Protein AF-A0A937FAZ4-F1 (afdb_monomer_lite)

Foldseek 3Di:
DDDDPPDPPVPDDPPFDADPPPRHGDDAQADPDDDDDPPPVVVVLLSVLCVLLVQGFHDPPPQGSPDDAPALVSSLVVLVVQLVVLVVLLVCLVPDDDDDDPVVVVVCCVVPVVSVVPQDPVQWDDDPSDTDGDSVVSNVVSVVVNVSSVVSSVVSCVRPSVVVPPD

Secondary structure (DSSP, 8-state):
---------TT------B-TTT-PBPP---TTPPPPPTT-HHHHHHHHHHHHHT------SSSTT----SSHHHHHHHHHHHHHHHHHHHHHHHT-----SHHHHHHHHHHHHHHHTTS-GGGEEEETTEEEE-HHHHHHHHHHHHHHHHHHHHHHHTSGGGGTT--

Structure (mmCIF, N/CA/C/O backbone):
data_AF-A0A937FAZ4-F1
#
_entry.id   AF-A0A937FAZ4-F1
#
loop_
_atom_site.group_PDB
_atom_site.id
_atom_site.type_symbol
_atom_site.label_atom_id
_atom_site.label_alt_id
_atom_site.label_comp_id
_atom_site.label_asym_id
_atom_site.label_entity_id
_atom_site.label_seq_id
_atom_site.pdbx_PDB_ins_code
_atom_site.Cartn_x
_atom_site.Cartn_y
_atom_site.Cartn_z
_atom_site.occupancy
_atom_site.B_iso_or_equiv
_atom_site.auth_seq_id
_atom_site.auth_comp_id
_atom_site.auth_asym_id
_atom_site.auth_atom_id
_atom_site.pdbx_PDB_model_num
ATOM 1 N N . MET A 1 1 ? 12.322 -42.026 9.209 1.00 37.78 1 MET A N 1
ATOM 2 C CA . MET A 1 1 ? 11.864 -41.279 10.395 1.00 37.78 1 MET A CA 1
ATOM 3 C C . MET A 1 1 ? 10.470 -40.759 10.106 1.00 37.78 1 MET A C 1
ATOM 5 O O . MET A 1 1 ? 10.320 -39.915 9.233 1.00 37.78 1 MET A O 1
ATOM 9 N N . ARG A 1 2 ? 9.461 -41.373 10.732 1.00 42.50 2 ARG A N 1
ATOM 10 C CA . ARG A 1 2 ? 8.158 -40.736 10.978 1.00 42.50 2 ARG A CA 1
ATOM 11 C C . ARG A 1 2 ? 8.324 -39.861 12.232 1.00 42.50 2 ARG A C 1
ATOM 13 O O . ARG A 1 2 ? 9.398 -39.922 12.821 1.00 42.50 2 ARG A O 1
ATOM 20 N N . ASP A 1 3 ? 7.288 -39.106 12.596 1.00 39.94 3 ASP A N 1
ATOM 21 C CA . ASP A 1 3 ? 7.202 -38.143 13.717 1.00 39.94 3 ASP A CA 1
ATOM 22 C C . ASP A 1 3 ? 7.532 -36.714 13.226 1.00 39.94 3 ASP A C 1
ATOM 24 O O . ASP A 1 3 ? 8.639 -36.446 12.784 1.00 39.94 3 ASP A O 1
ATOM 28 N N . VAL A 1 4 ? 6.628 -35.727 13.183 1.00 50.78 4 VAL A N 1
ATOM 29 C CA . VAL A 1 4 ? 5.553 -35.373 14.118 1.00 50.78 4 VAL A CA 1
ATOM 30 C C . VAL A 1 4 ? 4.443 -34.609 13.358 1.00 50.78 4 VAL A C 1
ATOM 32 O O . VAL A 1 4 ? 4.533 -33.401 13.158 1.00 50.78 4 VAL A O 1
ATOM 35 N N . GLU A 1 5 ? 3.355 -35.280 12.965 1.00 47.06 5 GLU A N 1
ATOM 36 C CA . GLU A 1 5 ? 2.080 -34.604 12.654 1.00 47.06 5 GLU A CA 1
ATOM 37 C C . GLU A 1 5 ? 1.333 -34.341 13.972 1.00 47.06 5 GLU A C 1
ATOM 39 O O . GLU A 1 5 ? 0.335 -34.983 14.299 1.00 47.06 5 GLU A O 1
ATOM 44 N N . ARG A 1 6 ? 1.844 -33.421 14.798 1.00 42.62 6 ARG A N 1
ATOM 45 C CA . ARG A 1 6 ? 1.166 -33.023 16.040 1.00 42.62 6 ARG A CA 1
ATOM 46 C C . ARG A 1 6 ? 0.160 -31.924 15.726 1.00 42.62 6 ARG A C 1
ATOM 48 O O . ARG A 1 6 ? 0.469 -30.743 15.805 1.00 42.62 6 ARG A O 1
ATOM 55 N N . GLY A 1 7 ? -1.061 -32.343 15.398 1.00 45.28 7 GLY A N 1
ATOM 56 C CA . GLY A 1 7 ? -2.257 -31.561 15.718 1.00 45.28 7 GLY A CA 1
ATOM 57 C C . GLY A 1 7 ? -2.862 -30.674 14.629 1.00 45.28 7 GLY A C 1
ATOM 58 O O . GLY A 1 7 ? -3.624 -29.775 14.974 1.00 45.28 7 GLY A O 1
ATOM 59 N N . VAL A 1 8 ? -2.619 -30.919 13.338 1.00 46.50 8 VAL A N 1
ATOM 60 C CA . VAL A 1 8 ? -3.422 -30.257 12.293 1.00 46.50 8 VAL A CA 1
ATOM 61 C C . VAL A 1 8 ? -4.763 -30.980 12.183 1.00 46.50 8 VAL A C 1
ATOM 63 O O . VAL A 1 8 ? -4.913 -31.958 11.453 1.00 46.50 8 VAL A O 1
ATOM 66 N N . ASN A 1 9 ? -5.746 -30.516 12.951 1.00 45.16 9 ASN A N 1
ATOM 67 C CA . ASN A 1 9 ? -7.134 -30.924 12.782 1.00 45.16 9 ASN A CA 1
ATOM 68 C C . ASN A 1 9 ? -7.635 -30.370 11.435 1.00 45.16 9 ASN A C 1
ATOM 70 O O . ASN A 1 9 ? -8.067 -29.224 11.354 1.00 45.16 9 ASN A O 1
ATOM 74 N N . LYS A 1 10 ? -7.539 -31.185 10.376 1.00 48.59 10 LYS A N 1
ATOM 75 C CA . LYS A 1 10 ? -7.925 -30.861 8.986 1.00 48.59 10 LYS A CA 1
ATOM 76 C C . LYS A 1 10 ? -9.430 -30.569 8.793 1.00 48.59 10 LYS A C 1
ATOM 78 O O . LYS A 1 10 ? -9.841 -30.332 7.665 1.00 48.59 10 LYS A O 1
ATOM 83 N N . ASN A 1 11 ? -10.226 -30.564 9.870 1.00 44.47 11 ASN A N 1
ATOM 84 C CA . ASN A 1 11 ? -11.687 -30.423 9.855 1.00 44.47 11 ASN A CA 1
ATOM 85 C C . ASN A 1 11 ? -12.220 -29.165 10.567 1.00 44.47 11 ASN A C 1
ATOM 87 O O . ASN A 1 11 ? -13.418 -29.085 10.830 1.00 44.47 11 ASN A O 1
ATOM 91 N N . ARG A 1 12 ? -11.384 -28.178 10.916 1.00 49.41 12 ARG A N 1
ATOM 92 C CA . ARG A 1 12 ? -11.914 -26.865 11.310 1.00 49.41 12 ARG A CA 1
ATOM 93 C C . ARG A 1 12 ? -12.137 -26.052 10.045 1.00 49.41 12 ARG A C 1
ATOM 95 O O . ARG A 1 12 ? -11.194 -25.490 9.506 1.00 49.41 12 ARG A O 1
ATOM 102 N N . GLU A 1 13 ? -13.376 -26.019 9.566 1.00 54.22 13 GLU A N 1
ATOM 103 C CA . GLU A 1 13 ? -13.814 -24.898 8.735 1.00 54.22 13 GLU A CA 1
ATOM 104 C C . GLU A 1 13 ? -13.405 -23.609 9.464 1.00 54.22 13 GLU A C 1
ATOM 106 O O . GLU A 1 13 ? -13.609 -23.511 10.678 1.00 54.22 13 GLU A O 1
ATOM 111 N N . ASP A 1 14 ? -12.778 -22.658 8.766 1.00 59.62 14 ASP A N 1
ATOM 112 C CA . ASP A 1 14 ? -12.471 -21.332 9.309 1.00 59.62 14 ASP A CA 1
ATOM 113 C C . ASP A 1 14 ? -13.793 -20.624 9.633 1.00 59.62 14 ASP A C 1
ATOM 115 O O . ASP A 1 14 ? -14.357 -19.872 8.831 1.00 59.62 14 ASP A O 1
ATOM 119 N N . VAL A 1 15 ? -14.346 -20.921 10.809 1.00 65.44 15 VAL A N 1
ATOM 120 C CA . VAL A 1 15 ? -15.567 -20.295 11.295 1.00 65.44 15 VAL A CA 1
ATOM 121 C C . VAL A 1 15 ? -15.219 -18.841 11.563 1.00 65.44 15 VAL A C 1
ATOM 123 O O . VAL A 1 15 ? -14.583 -18.511 12.564 1.00 65.44 15 VAL A O 1
ATOM 126 N N . LYS A 1 16 ? -15.634 -17.963 10.646 1.00 78.06 16 LYS A N 1
ATOM 127 C CA . LYS A 1 16 ? -15.500 -16.516 10.814 1.00 78.06 16 LYS A CA 1
ATOM 128 C C . LYS A 1 16 ? -16.106 -16.114 12.157 1.00 78.06 16 LYS A C 1
ATOM 130 O O . LYS A 1 16 ? -17.286 -16.368 12.414 1.00 78.06 16 LYS A O 1
ATOM 135 N N . ALA A 1 17 ? -15.289 -15.498 13.007 1.00 84.19 17 ALA A N 1
ATOM 136 C CA . ALA A 1 17 ? -15.710 -15.084 14.334 1.00 84.19 17 ALA A CA 1
ATOM 137 C C . ALA A 1 17 ? -16.783 -13.990 14.241 1.00 84.19 17 ALA A C 1
ATOM 139 O O . ALA A 1 17 ? -16.664 -13.033 13.470 1.00 84.19 17 ALA A O 1
ATOM 140 N N . LYS A 1 18 ? -17.836 -14.135 15.049 1.00 90.62 18 LYS A N 1
ATOM 141 C CA . LYS A 1 18 ? -18.887 -13.130 15.219 1.00 90.62 18 LYS A CA 1
ATOM 142 C C . LYS A 1 18 ? -18.700 -12.411 16.547 1.00 90.62 18 LYS A C 1
ATOM 144 O O . LYS A 1 18 ? -18.313 -13.024 17.538 1.00 90.62 18 LYS A O 1
ATOM 149 N N . CYS A 1 19 ? -19.027 -11.126 16.570 1.00 84.31 19 CYS A N 1
ATOM 150 C CA . CYS A 1 19 ? -19.062 -10.332 17.783 1.00 84.31 19 CYS A CA 1
ATOM 151 C C . CYS A 1 19 ? -20.077 -10.945 18.765 1.00 84.31 19 CYS A C 1
ATOM 153 O O . CYS A 1 19 ? -21.238 -11.116 18.386 1.00 84.31 19 CYS A O 1
ATOM 155 N N . PRO A 1 20 ? -19.690 -11.238 20.018 1.00 85.88 20 PRO A N 1
ATOM 156 C CA . PRO A 1 20 ? -20.597 -11.828 21.000 1.00 85.88 20 PRO A CA 1
ATOM 157 C C . PRO A 1 20 ? -21.735 -10.887 21.423 1.00 85.88 20 PRO A C 1
ATOM 159 O O . PRO A 1 20 ? -22.717 -11.352 21.988 1.00 85.88 20 PRO A O 1
ATOM 162 N N . GLU A 1 21 ? -21.625 -9.581 21.158 1.00 85.06 21 GLU A N 1
ATOM 163 C CA . GLU A 1 21 ? -22.650 -8.600 21.539 1.00 85.06 21 GLU A CA 1
ATOM 164 C C . GLU A 1 21 ? -23.661 -8.324 20.427 1.00 85.06 21 GLU A C 1
ATOM 166 O O . GLU A 1 21 ? -24.859 -8.268 20.685 1.00 85.06 21 GLU A O 1
ATOM 171 N N . CYS A 1 22 ? -23.197 -8.147 19.187 1.00 89.31 22 CYS A N 1
ATOM 172 C CA . CYS A 1 22 ? -24.059 -7.734 18.074 1.00 89.31 22 CYS A CA 1
ATOM 173 C C . CYS A 1 22 ? -24.164 -8.762 16.940 1.00 89.31 22 CYS A C 1
ATOM 175 O O . CYS A 1 22 ? -24.920 -8.554 15.997 1.00 89.31 22 CYS A O 1
ATOM 177 N N . GLY A 1 23 ? -23.405 -9.861 16.991 1.00 88.94 23 GLY A N 1
ATOM 178 C CA . GLY A 1 23 ? -23.430 -10.917 15.975 1.00 88.94 23 GLY A CA 1
ATOM 179 C C . GLY A 1 23 ? -22.749 -10.574 14.642 1.00 88.94 23 GLY A C 1
ATOM 180 O O . GLY A 1 23 ? -22.664 -11.444 13.774 1.00 88.94 23 GLY A O 1
ATOM 181 N N . SER A 1 24 ? -22.239 -9.349 14.468 1.00 89.25 24 SER A N 1
ATOM 182 C CA . SER A 1 24 ? -21.508 -8.919 13.265 1.00 89.25 24 SER A CA 1
ATOM 183 C C . SER A 1 24 ? -20.179 -9.655 13.093 1.00 89.25 24 SER A C 1
ATOM 185 O O . SER A 1 24 ? -19.562 -10.065 14.073 1.00 89.25 24 SER A O 1
ATOM 187 N N . MET A 1 25 ? -19.705 -9.786 11.851 1.00 90.88 25 MET A N 1
ATOM 188 C CA . MET A 1 25 ? -18.394 -10.383 11.567 1.00 90.88 25 MET A CA 1
ATOM 189 C C . MET A 1 25 ? -17.264 -9.552 12.179 1.00 90.88 25 MET A C 1
ATOM 191 O O . MET A 1 25 ? -17.265 -8.324 12.077 1.00 90.88 25 MET A O 1
ATOM 195 N N . MET A 1 26 ? -16.300 -10.227 12.800 1.00 88.44 26 MET A N 1
ATOM 196 C CA . MET A 1 26 ? -15.111 -9.591 13.361 1.00 88.44 26 MET A CA 1
ATOM 197 C C . MET A 1 26 ? -14.017 -9.434 12.304 1.00 88.44 26 MET A C 1
ATOM 199 O O . MET A 1 26 ? -13.893 -10.249 11.389 1.00 88.44 26 MET A O 1
ATOM 203 N N . ALA A 1 27 ? -13.219 -8.377 12.450 1.00 89.88 27 ALA A N 1
ATOM 204 C CA . ALA A 1 27 ? -12.010 -8.180 11.665 1.00 89.88 27 ALA A CA 1
ATOM 205 C C . ALA A 1 27 ? -10.967 -9.248 12.024 1.00 89.88 27 ALA A C 1
ATOM 207 O O . ALA A 1 27 ? -10.714 -9.497 13.204 1.00 89.88 27 ALA A O 1
ATOM 208 N N . ASP A 1 28 ? -10.354 -9.851 11.009 1.00 90.56 28 ASP A N 1
A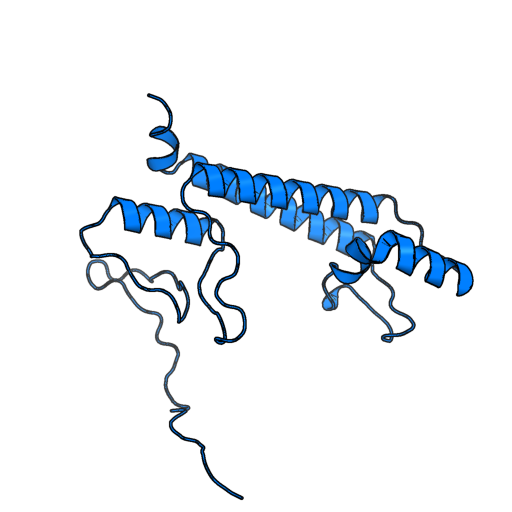TOM 209 C CA . ASP A 1 28 ? -9.201 -10.728 11.194 1.00 90.56 28 ASP A CA 1
ATOM 210 C C . ASP A 1 28 ? -7.934 -9.875 11.337 1.00 90.56 28 ASP A C 1
ATOM 212 O O . ASP A 1 28 ? -7.518 -9.193 10.398 1.00 90.56 28 ASP A O 1
ATOM 216 N N . MET A 1 29 ? -7.364 -9.882 12.541 1.00 89.62 29 MET A N 1
ATOM 217 C CA . MET A 1 29 ? -6.134 -9.165 12.878 1.00 89.62 29 MET A CA 1
ATOM 218 C C . MET A 1 29 ? -4.900 -10.071 12.863 1.00 89.62 29 MET A C 1
ATOM 220 O O . MET A 1 29 ? -3.801 -9.558 13.050 1.00 89.62 29 MET A O 1
ATOM 224 N N . GLY A 1 30 ? -5.049 -11.376 12.622 1.00 88.38 30 GLY A N 1
ATOM 225 C CA . GLY A 1 3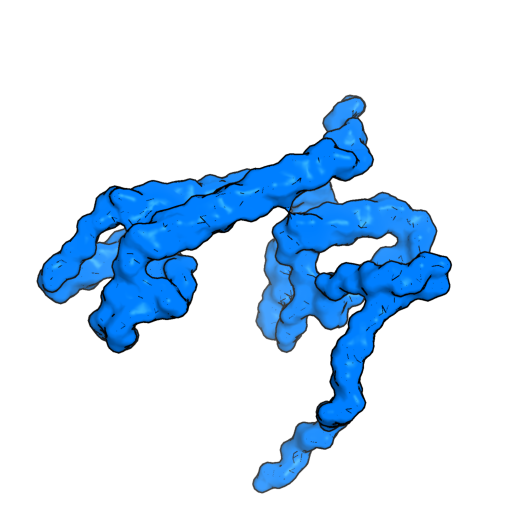0 ? -3.956 -12.345 12.597 1.00 88.38 30 GLY A CA 1
ATOM 226 C C . GLY A 1 30 ? -3.640 -13.031 13.926 1.00 88.38 30 GLY A C 1
ATOM 227 O O . GLY A 1 30 ? -4.174 -12.697 14.980 1.00 88.38 30 GLY A O 1
ATOM 228 N N . LEU A 1 31 ? -2.786 -14.055 13.841 1.00 84.00 31 LEU A N 1
ATOM 229 C CA . LEU A 1 31 ? -2.503 -15.000 14.928 1.00 84.00 31 LEU A CA 1
ATOM 230 C C . LEU A 1 31 ? -1.695 -14.391 16.078 1.00 84.00 31 LEU A C 1
ATOM 232 O O . LEU A 1 31 ? -1.860 -14.823 17.215 1.00 84.00 31 LEU A O 1
ATOM 236 N N . ASP A 1 32 ? -0.855 -13.392 15.798 1.00 85.00 32 ASP A N 1
ATOM 237 C CA . ASP A 1 32 ? -0.030 -12.733 16.818 1.00 85.00 32 ASP A CA 1
ATOM 238 C C . ASP A 1 32 ? -0.737 -11.519 17.446 1.00 85.00 32 ASP A C 1
ATOM 240 O O . ASP A 1 32 ? -0.123 -10.739 18.175 1.00 85.00 32 ASP A O 1
ATOM 244 N N . PHE A 1 33 ? -2.020 -11.312 17.134 1.00 88.38 33 PHE A N 1
ATOM 245 C CA . PHE A 1 33 ? -2.786 -10.198 17.670 1.00 88.38 33 PHE A CA 1
ATOM 246 C C . PHE A 1 33 ? -3.234 -10.474 19.108 1.00 88.38 33 PHE A C 1
ATOM 248 O O . PHE A 1 33 ? -4.060 -11.349 19.369 1.00 88.38 33 PHE A O 1
ATOM 255 N N . GLU A 1 34 ? -2.749 -9.654 20.037 1.00 88.75 34 GLU A N 1
ATOM 256 C CA . GLU A 1 34 ? -3.273 -9.592 21.398 1.00 88.75 34 GLU A CA 1
ATOM 257 C C . GLU A 1 34 ? -4.342 -8.496 21.494 1.00 88.75 34 GLU A C 1
ATOM 259 O O . GLU A 1 34 ? -4.073 -7.308 21.297 1.00 88.75 34 GLU A O 1
ATOM 264 N N . SER A 1 35 ? -5.582 -8.895 21.784 1.00 90.00 35 SER A N 1
ATOM 265 C CA . SER A 1 35 ? -6.697 -7.954 21.864 1.00 90.00 35 SER A CA 1
ATOM 266 C C . SER A 1 35 ? -6.593 -7.050 23.099 1.00 90.00 35 SER A C 1
ATOM 268 O O . SER A 1 35 ? -6.367 -7.567 24.198 1.00 90.00 35 SER A O 1
ATOM 270 N N . PRO A 1 36 ? -6.874 -5.739 22.980 1.00 92.38 36 PRO A N 1
ATOM 271 C CA . PRO A 1 36 ? -7.001 -4.863 24.138 1.00 92.38 36 PRO A CA 1
ATOM 272 C C . PRO A 1 36 ? -8.095 -5.319 25.110 1.00 92.38 36 PRO A C 1
ATOM 274 O O . PRO A 1 36 ? -9.025 -6.049 24.753 1.00 92.38 36 PRO A O 1
ATOM 277 N N . LYS A 1 37 ? -8.049 -4.811 26.347 1.00 92.75 37 LYS A N 1
ATOM 278 C CA . LYS A 1 37 ? -9.154 -4.991 27.301 1.00 92.75 37 LYS A CA 1
ATOM 279 C C . LYS A 1 37 ? -10.451 -4.445 26.697 1.00 92.75 37 LYS A C 1
ATOM 281 O O . LYS A 1 37 ? -10.449 -3.393 26.066 1.00 92.75 37 LYS A O 1
ATOM 286 N N . LYS A 1 38 ? -11.580 -5.114 26.949 1.00 88.31 38 LYS A N 1
ATOM 287 C CA . LYS A 1 38 ? -12.901 -4.752 26.394 1.00 88.31 38 LYS A CA 1
ATOM 288 C C . LYS A 1 38 ? -13.246 -3.260 26.532 1.00 88.31 38 LYS A C 1
ATOM 290 O O . LYS A 1 38 ? -13.723 -2.653 25.584 1.00 88.31 38 LYS A O 1
ATOM 295 N N . ASN A 1 39 ? -12.970 -2.675 27.697 1.00 89.75 39 ASN A N 1
ATOM 296 C CA . ASN A 1 39 ? -13.333 -1.289 28.008 1.00 89.75 39 ASN A CA 1
ATOM 297 C C . ASN A 1 39 ? -12.243 -0.268 27.630 1.00 89.75 39 ASN A C 1
ATOM 299 O O . ASN A 1 39 ? -12.413 0.923 27.881 1.00 89.75 39 ASN A O 1
ATOM 303 N N . ASP A 1 40 ? -11.120 -0.704 27.054 1.00 92.81 40 ASP A N 1
ATOM 304 C CA . ASP A 1 40 ? -10.051 0.191 26.608 1.00 92.81 40 ASP A CA 1
ATOM 305 C C . ASP A 1 40 ? -10.362 0.741 25.210 1.00 92.81 40 ASP A C 1
ATOM 307 O O . ASP A 1 40 ? -9.838 0.290 24.189 1.00 92.81 40 ASP A O 1
ATOM 311 N N . LEU A 1 41 ? -11.277 1.712 25.173 1.00 89.50 41 LEU A N 1
ATOM 312 C CA . LEU A 1 41 ? -11.778 2.304 23.933 1.00 89.50 41 LEU A CA 1
ATOM 313 C C . LEU A 1 41 ? -10.662 2.929 23.087 1.00 89.50 41 LEU A C 1
ATOM 315 O O . LEU A 1 41 ? -10.699 2.824 21.863 1.00 89.50 41 LEU A O 1
ATOM 319 N N . LYS A 1 42 ? -9.647 3.525 23.727 1.00 88.62 42 LYS A N 1
ATOM 320 C CA . LYS A 1 42 ? -8.522 4.162 23.033 1.00 88.62 42 LYS A CA 1
ATOM 321 C C . LYS A 1 42 ? -7.677 3.125 22.294 1.00 88.62 42 LYS A C 1
ATOM 323 O O . LYS A 1 42 ? -7.346 3.326 21.126 1.00 88.62 42 LYS A O 1
ATOM 328 N N . SER A 1 43 ? -7.368 2.003 22.944 1.00 90.50 43 SER A N 1
ATOM 329 C CA . SER A 1 43 ? -6.636 0.907 22.304 1.00 90.50 43 SER A CA 1
ATOM 330 C C . SER A 1 43 ? -7.455 0.243 21.193 1.00 90.50 43 SER A C 1
ATOM 332 O O . SER A 1 43 ? -6.911 -0.046 20.129 1.00 90.50 43 SER A O 1
ATOM 334 N N . TRP A 1 44 ? -8.768 0.059 21.373 1.00 91.12 44 TRP A N 1
ATOM 335 C CA . TRP A 1 44 ? -9.643 -0.470 20.315 1.00 91.12 44 TRP A CA 1
ATOM 336 C C . TRP A 1 44 ? -9.733 0.441 19.092 1.00 91.12 44 TRP A C 1
ATOM 338 O O . TRP A 1 44 ? -9.737 -0.037 17.956 1.00 91.12 44 TRP A O 1
ATOM 348 N N . GLU A 1 45 ? -9.782 1.752 19.299 1.00 90.38 45 GLU A N 1
ATOM 349 C CA . GLU A 1 45 ? -9.773 2.713 18.201 1.00 90.38 45 GLU A CA 1
ATOM 350 C C . GLU A 1 45 ? -8.426 2.722 17.466 1.00 90.38 45 GLU A C 1
ATOM 352 O O . GLU A 1 45 ? -8.386 2.775 16.235 1.00 90.38 45 GLU A O 1
ATOM 357 N N . TYR A 1 46 ? -7.321 2.564 18.196 1.00 90.75 46 TYR A N 1
ATOM 358 C CA . TYR A 1 46 ? -6.007 2.393 17.590 1.00 90.75 46 TYR A CA 1
ATOM 359 C C . TYR A 1 46 ? -5.916 1.119 16.732 1.00 90.75 46 TYR A C 1
ATOM 361 O O . TYR A 1 46 ? -5.477 1.176 15.582 1.00 90.75 46 TYR A O 1
ATOM 369 N N . VAL A 1 47 ? -6.414 -0.011 17.244 1.00 91.81 47 VAL A N 1
ATOM 370 C CA . VAL A 1 47 ? -6.510 -1.275 16.494 1.00 91.81 47 VAL A CA 1
ATOM 371 C C . VAL A 1 47 ? -7.351 -1.108 15.226 1.00 91.81 47 VAL A C 1
ATOM 373 O O . VAL A 1 47 ? -6.944 -1.572 14.161 1.00 91.81 47 VAL A O 1
ATOM 376 N N . ARG A 1 48 ? -8.482 -0.389 15.294 1.00 91.62 48 ARG A N 1
ATOM 377 C CA . ARG A 1 48 ? -9.288 -0.058 14.107 1.00 91.62 48 ARG A CA 1
ATOM 378 C C . ARG A 1 48 ? -8.465 0.708 13.065 1.00 91.62 48 ARG A C 1
ATOM 380 O O . ARG A 1 48 ? -8.519 0.360 11.888 1.00 91.62 48 ARG A O 1
ATOM 387 N N . ASN A 1 49 ? -7.701 1.720 13.475 1.00 92.38 49 ASN A N 1
ATOM 388 C CA . ASN A 1 49 ? -6.877 2.509 12.554 1.00 92.38 49 ASN A CA 1
ATOM 389 C C . ASN A 1 49 ? -5.781 1.654 11.886 1.00 92.38 49 ASN A C 1
ATOM 391 O O . ASN A 1 49 ? -5.529 1.803 10.685 1.00 92.38 49 ASN A O 1
ATOM 395 N N . LEU A 1 50 ? -5.163 0.728 12.631 1.00 92.19 50 LEU A N 1
ATOM 396 C CA . LEU A 1 50 ? -4.219 -0.248 12.074 1.00 92.19 50 LEU A CA 1
ATOM 397 C C . LEU A 1 50 ? -4.894 -1.152 11.035 1.00 92.19 50 LEU A C 1
ATOM 399 O O . LEU A 1 50 ? -4.368 -1.304 9.930 1.00 92.19 50 LEU A O 1
ATOM 403 N N . TYR A 1 51 ? -6.083 -1.670 11.351 1.00 91.69 51 TYR A N 1
ATOM 404 C CA . TYR A 1 51 ? -6.848 -2.530 10.451 1.00 91.69 51 TYR A CA 1
ATOM 405 C C . TYR A 1 51 ? -7.221 -1.827 9.140 1.00 91.69 51 TYR A C 1
ATOM 407 O O . TYR A 1 51 ? -6.914 -2.345 8.068 1.00 91.69 51 TYR A O 1
ATOM 415 N N . ILE A 1 52 ? -7.793 -0.617 9.210 1.00 89.94 52 ILE A N 1
ATOM 416 C CA . ILE A 1 52 ? -8.112 0.221 8.034 1.00 89.94 52 ILE A CA 1
ATOM 417 C C . ILE A 1 52 ? -6.865 0.416 7.164 1.00 89.94 52 ILE A C 1
ATOM 419 O O . ILE A 1 52 ? -6.893 0.311 5.937 1.00 89.94 52 ILE A O 1
ATOM 423 N N . SER A 1 53 ? -5.718 0.624 7.806 1.00 88.12 53 SER A N 1
ATOM 424 C CA . SER A 1 53 ? -4.444 0.818 7.115 1.00 88.12 53 SER A CA 1
ATOM 425 C C . SER A 1 53 ? -3.880 -0.461 6.488 1.00 88.12 53 SER A C 1
ATOM 427 O O . SER A 1 53 ? -2.956 -0.388 5.669 1.00 88.12 53 SER A O 1
ATOM 429 N N . GLY A 1 54 ? -4.459 -1.623 6.792 1.00 88.81 54 GLY A N 1
ATOM 430 C CA . GLY A 1 54 ? -4.015 -2.942 6.346 1.00 88.81 54 GLY A CA 1
ATOM 431 C C . GLY A 1 54 ? -2.822 -3.482 7.134 1.00 88.81 54 GLY A C 1
ATOM 432 O O . GLY A 1 54 ? -2.073 -4.296 6.599 1.00 88.81 54 GLY A O 1
ATOM 433 N N . ILE A 1 55 ? -2.608 -2.997 8.360 1.00 88.88 55 ILE A N 1
ATOM 434 C CA . ILE A 1 55 ? -1.588 -3.5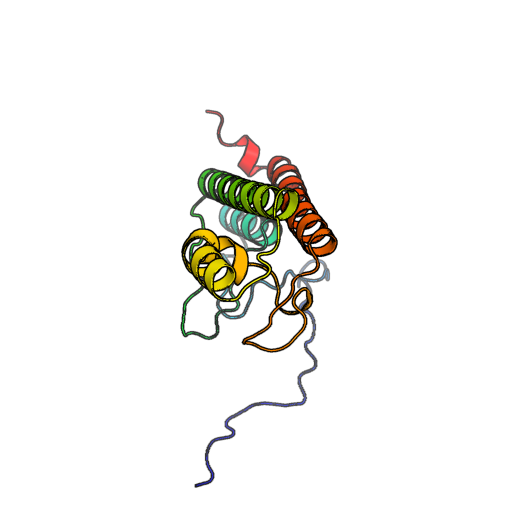10 9.276 1.00 88.88 55 ILE A CA 1
ATOM 435 C C . ILE A 1 55 ? -2.244 -4.573 10.158 1.00 88.88 55 ILE A C 1
ATOM 437 O O . ILE A 1 55 ? -3.105 -4.264 10.983 1.00 88.88 55 ILE A O 1
ATOM 441 N N . THR A 1 56 ? -1.824 -5.822 9.971 1.00 89.31 56 THR A N 1
ATOM 442 C CA . THR A 1 56 ? -2.301 -7.006 10.697 1.00 89.31 56 THR A CA 1
ATOM 443 C C . THR A 1 56 ? -1.129 -7.920 11.076 1.00 89.31 56 THR A C 1
ATOM 445 O O . THR A 1 56 ? -0.010 -7.775 10.581 1.00 89.31 56 THR A O 1
ATOM 448 N N . PHE A 1 57 ? -1.371 -8.857 11.987 1.00 86.94 57 PHE A N 1
ATOM 449 C CA . PHE A 1 57 ? -0.372 -9.607 12.747 1.00 86.94 57 PHE A CA 1
ATOM 450 C C . PHE A 1 57 ? -0.374 -11.099 12.362 1.00 86.94 57 PHE A C 1
ATOM 452 O O . PHE A 1 57 ? -0.624 -11.977 13.184 1.00 86.94 57 PHE A O 1
ATOM 459 N N . HIS A 1 58 ? -0.131 -11.400 11.083 1.00 84.06 58 HIS A N 1
ATOM 460 C CA . HIS A 1 58 ? -0.077 -12.777 10.557 1.00 84.06 58 HIS A CA 1
ATOM 461 C C . HIS A 1 58 ? 1.357 -13.322 10.453 1.00 84.06 58 HIS A C 1
ATOM 463 O O . HIS A 1 58 ? 1.700 -13.958 9.453 1.00 84.06 58 HIS A O 1
ATOM 469 N N . SER A 1 59 ? 2.242 -13.031 11.412 1.00 75.94 59 SER A N 1
ATOM 470 C CA . SER A 1 59 ? 3.627 -13.475 11.261 1.00 75.94 59 SER A CA 1
ATOM 471 C C . SER A 1 59 ? 3.718 -15.001 11.403 1.00 75.94 59 SER A C 1
ATOM 473 O O . SER A 1 59 ? 3.011 -15.627 12.185 1.00 75.94 59 SER A O 1
ATOM 475 N N . CYS A 1 60 ? 4.611 -15.630 10.636 1.00 71.62 60 CYS A N 1
ATOM 476 C CA . CYS A 1 60 ? 4.941 -17.048 10.805 1.00 71.62 60 CYS A CA 1
ATOM 477 C C . CYS A 1 60 ? 5.962 -17.286 11.939 1.00 71.62 60 CYS A C 1
ATOM 479 O O . CYS A 1 60 ? 6.585 -18.343 11.993 1.00 71.62 60 CYS A O 1
ATOM 481 N N . GLY A 1 61 ? 6.194 -16.287 12.803 1.00 61.00 61 GLY A N 1
ATOM 482 C CA . GLY A 1 61 ? 7.176 -16.325 13.892 1.00 61.00 61 GLY A CA 1
ATOM 483 C C . GLY A 1 61 ? 8.633 -16.044 13.491 1.00 61.00 61 GLY A C 1
ATOM 484 O O . GLY A 1 61 ? 9.473 -15.874 14.368 1.00 61.00 61 GLY A O 1
ATOM 485 N N . CYS A 1 62 ? 8.969 -15.946 12.197 1.00 69.19 62 CYS A N 1
ATOM 486 C CA . CYS A 1 62 ? 10.365 -15.759 11.756 1.00 69.19 62 CYS A CA 1
ATOM 487 C C . CYS A 1 62 ? 10.808 -14.295 11.594 1.00 69.19 62 CYS A C 1
ATOM 489 O O . CYS A 1 62 ? 12.004 -14.025 11.533 1.00 69.19 62 CYS A O 1
ATOM 491 N N . THR A 1 63 ? 9.877 -13.350 11.448 1.00 65.81 63 THR A N 1
ATOM 492 C CA . THR A 1 63 ? 10.205 -11.957 11.060 1.00 65.81 63 THR A CA 1
ATOM 493 C C . THR A 1 63 ? 9.463 -10.908 11.890 1.00 65.81 63 THR A C 1
ATOM 495 O O . THR A 1 63 ? 9.700 -9.711 11.731 1.00 65.81 63 THR A O 1
ATOM 498 N N . GLY A 1 64 ? 8.591 -11.356 12.801 1.00 66.75 64 GLY A N 1
ATOM 499 C CA . GLY A 1 64 ? 7.681 -10.497 13.549 1.00 66.75 64 GLY A CA 1
ATOM 500 C C . GLY A 1 64 ? 6.714 -9.717 12.643 1.00 66.75 64 GLY A C 1
ATOM 501 O O . GLY A 1 64 ? 6.718 -9.881 11.421 1.00 66.75 64 GLY A O 1
ATOM 502 N N . PRO A 1 65 ? 5.884 -8.842 13.223 1.00 69.88 65 PRO A N 1
ATOM 503 C CA . PRO A 1 65 ? 4.898 -8.045 12.486 1.00 69.88 65 PRO A CA 1
ATOM 504 C C . PRO A 1 65 ? 5.508 -6.887 11.668 1.00 69.88 65 PRO A C 1
ATOM 506 O O . PRO A 1 65 ? 4.784 -6.129 11.026 1.00 69.88 65 PRO A O 1
ATOM 509 N N . GLY A 1 66 ? 6.836 -6.728 11.669 1.00 76.75 66 GLY A N 1
ATOM 510 C CA . GLY A 1 66 ? 7.512 -5.596 11.036 1.00 76.75 66 GLY A CA 1
ATOM 511 C C . GLY A 1 66 ? 7.316 -4.281 11.801 1.00 76.75 66 GLY A C 1
ATOM 512 O O . GLY A 1 66 ? 7.146 -4.269 13.019 1.00 76.75 66 GLY A O 1
ATOM 513 N N . TYR A 1 67 ? 7.396 -3.150 11.092 1.00 82.06 67 TYR A N 1
ATOM 514 C CA . TYR A 1 67 ? 7.161 -1.830 11.685 1.00 82.06 67 TYR A CA 1
ATOM 515 C C . TYR A 1 67 ? 5.672 -1.630 11.97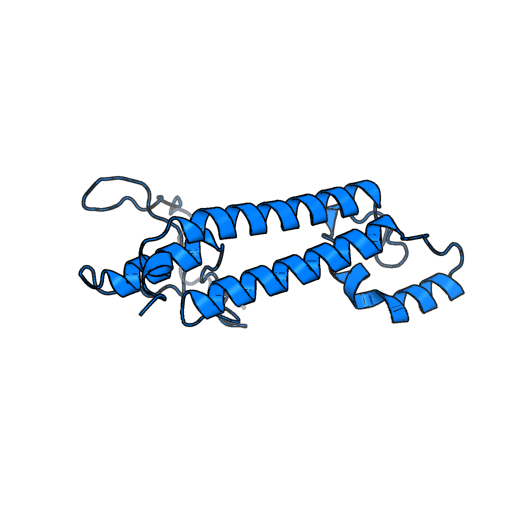3 1.00 82.06 67 TYR A C 1
ATOM 517 O O . TYR A 1 67 ? 4.860 -1.610 11.050 1.00 82.06 67 TYR A O 1
ATOM 525 N N . ILE A 1 68 ? 5.340 -1.407 13.242 1.00 86.12 68 ILE A N 1
ATOM 526 C CA . ILE A 1 68 ? 4.003 -1.017 13.683 1.00 86.12 68 ILE A CA 1
ATOM 527 C C . ILE A 1 68 ? 4.098 0.448 14.123 1.00 86.12 68 ILE A C 1
ATOM 529 O O . ILE A 1 68 ? 4.937 0.767 14.975 1.00 86.12 68 ILE A O 1
ATOM 533 N N . PRO A 1 69 ? 3.291 1.359 13.553 1.00 89.69 69 PRO A N 1
ATOM 534 C CA . PRO A 1 69 ? 3.169 2.721 14.059 1.00 89.69 69 PRO A CA 1
ATOM 535 C C . PRO A 1 69 ? 2.854 2.723 15.563 1.00 89.69 69 PRO A C 1
ATOM 537 O O . PRO A 1 69 ? 2.446 1.706 16.121 1.00 89.69 69 PRO A O 1
ATOM 540 N N . ARG A 1 70 ? 3.081 3.835 16.261 1.00 87.94 70 ARG A N 1
ATOM 541 C CA . ARG A 1 70 ? 2.779 3.925 17.706 1.00 87.94 70 ARG A CA 1
ATOM 542 C C . ARG A 1 70 ? 1.513 4.717 18.006 1.00 87.94 70 ARG A C 1
ATOM 544 O O . ARG A 1 70 ? 0.926 4.557 19.068 1.00 87.94 70 ARG A O 1
ATOM 551 N N . ASP A 1 71 ? 1.106 5.549 17.061 1.00 87.44 71 ASP A N 1
ATOM 552 C CA . ASP A 1 71 ? -0.001 6.481 17.173 1.00 87.44 71 ASP A CA 1
ATOM 553 C C . ASP A 1 71 ? -0.507 6.859 15.770 1.00 87.44 71 ASP A C 1
ATOM 555 O O . ASP A 1 71 ? -0.018 6.375 14.741 1.00 87.44 71 ASP A O 1
ATOM 559 N N . TYR A 1 72 ? -1.525 7.716 15.741 1.00 87.38 72 TYR A N 1
ATOM 560 C CA . TYR A 1 72 ? -2.163 8.181 14.515 1.00 87.38 72 TYR A CA 1
ATOM 561 C C . TYR A 1 72 ? -1.214 8.985 13.612 1.00 87.38 72 TYR A C 1
ATOM 563 O O . TYR A 1 72 ? -1.209 8.790 12.397 1.00 87.38 72 TYR A O 1
ATOM 571 N N . GLU A 1 73 ? -0.379 9.858 14.173 1.00 90.75 73 GLU A N 1
ATOM 572 C CA . GLU A 1 73 ? 0.526 10.708 13.391 1.00 90.75 73 GLU A CA 1
ATOM 573 C C . GLU A 1 73 ? 1.629 9.886 12.721 1.00 90.75 73 GLU A C 1
ATOM 575 O O . GLU A 1 73 ? 1.924 10.067 11.532 1.00 90.75 73 GLU A O 1
ATOM 580 N N . ALA A 1 74 ? 2.191 8.922 13.452 1.00 91.88 74 ALA A N 1
ATOM 581 C CA . ALA A 1 74 ? 3.134 7.949 12.926 1.00 91.88 74 ALA A CA 1
ATOM 582 C C . ALA A 1 74 ? 2.497 7.105 11.814 1.00 91.88 74 ALA A C 1
ATOM 584 O O . ALA A 1 74 ? 3.142 6.841 10.796 1.00 91.88 74 ALA A O 1
ATOM 585 N N . LEU A 1 75 ? 1.225 6.722 11.966 1.00 93.00 75 LEU A N 1
ATOM 586 C CA . LEU A 1 75 ? 0.486 5.962 10.960 1.00 93.00 75 LEU A CA 1
ATOM 587 C C . LEU A 1 75 ? 0.262 6.775 9.677 1.00 93.00 75 LEU A C 1
ATOM 589 O O . LEU A 1 75 ? 0.569 6.299 8.583 1.00 93.00 75 LEU A O 1
ATOM 593 N N . VAL A 1 76 ? -0.200 8.021 9.800 1.00 93.69 76 VAL A N 1
ATOM 594 C CA . VAL A 1 76 ? -0.373 8.932 8.657 1.00 93.69 76 VAL A CA 1
ATOM 595 C C . VAL A 1 76 ? 0.965 9.179 7.957 1.00 93.69 76 VAL A C 1
ATOM 597 O O . VAL A 1 76 ? 1.042 9.139 6.727 1.00 93.69 76 VAL A O 1
ATOM 600 N N . THR A 1 77 ? 2.037 9.388 8.721 1.00 95.50 77 THR A N 1
ATOM 601 C CA . THR A 1 77 ? 3.393 9.572 8.184 1.00 95.50 77 THR A CA 1
ATOM 602 C C . THR A 1 77 ? 3.867 8.335 7.425 1.00 95.50 77 THR A C 1
ATOM 604 O O . THR A 1 77 ? 4.392 8.449 6.313 1.00 95.50 77 THR A O 1
ATOM 607 N N . TYR A 1 78 ? 3.634 7.146 7.982 1.00 94.62 78 TYR A N 1
ATOM 608 C CA . TYR A 1 78 ? 3.940 5.878 7.332 1.00 94.62 78 TYR A CA 1
ATOM 609 C C . TYR A 1 78 ? 3.192 5.726 6.001 1.00 94.62 78 TYR A C 1
ATOM 611 O O . TYR A 1 78 ? 3.822 5.471 4.973 1.00 94.62 78 TYR A O 1
ATOM 619 N N . LEU A 1 79 ? 1.876 5.956 5.985 1.00 95.12 79 LEU A N 1
ATOM 620 C CA . LEU A 1 79 ? 1.066 5.864 4.768 1.00 95.12 79 LEU A CA 1
ATOM 621 C C . LEU A 1 79 ? 1.512 6.873 3.703 1.00 95.12 79 LEU A C 1
ATOM 623 O O . LEU A 1 79 ? 1.682 6.497 2.544 1.00 95.12 79 LEU A O 1
ATOM 627 N N . LYS A 1 80 ? 1.802 8.126 4.079 1.00 96.62 80 LYS A N 1
ATOM 628 C CA . LYS A 1 80 ? 2.344 9.139 3.153 1.00 96.62 80 LYS A CA 1
ATOM 629 C C . LYS A 1 80 ? 3.687 8.715 2.558 1.00 96.62 80 LYS A C 1
ATOM 631 O O . LYS A 1 80 ? 3.900 8.854 1.354 1.00 96.62 80 LYS A O 1
ATOM 636 N N . ARG A 1 81 ? 4.582 8.146 3.372 1.00 96.56 81 ARG A N 1
ATOM 637 C CA . ARG A 1 81 ? 5.854 7.594 2.887 1.00 96.56 81 ARG A CA 1
ATOM 638 C C . ARG A 1 81 ? 5.621 6.457 1.890 1.00 96.56 81 ARG A C 1
ATOM 640 O O . ARG A 1 81 ? 6.255 6.444 0.838 1.00 96.56 81 ARG A O 1
ATOM 647 N N . MET A 1 82 ? 4.709 5.532 2.190 1.00 95.88 82 MET A N 1
ATOM 648 C CA . MET A 1 82 ? 4.355 4.441 1.275 1.00 95.88 82 MET A CA 1
ATOM 649 C C . MET A 1 82 ? 3.760 4.965 -0.035 1.00 95.88 82 MET A C 1
ATOM 651 O O . MET A 1 82 ? 4.157 4.507 -1.105 1.00 95.88 82 MET A O 1
ATOM 655 N N . LYS A 1 83 ? 2.884 5.976 0.030 1.00 97.56 83 LYS A N 1
ATOM 656 C CA . LYS A 1 83 ? 2.334 6.649 -1.154 1.00 97.56 83 LYS A CA 1
ATOM 657 C C . LYS A 1 83 ? 3.441 7.207 -2.045 1.00 97.56 83 LYS A C 1
ATOM 659 O O . LYS A 1 83 ? 3.430 6.951 -3.245 1.00 97.56 83 LYS A O 1
ATOM 664 N N . ASN A 1 84 ? 4.410 7.919 -1.469 1.00 98.12 84 ASN A N 1
ATOM 665 C CA . ASN A 1 84 ? 5.529 8.485 -2.227 1.00 98.12 84 ASN A CA 1
ATOM 666 C C . ASN A 1 84 ? 6.360 7.396 -2.915 1.00 98.12 84 ASN A C 1
ATOM 668 O O . ASN A 1 84 ? 6.635 7.507 -4.105 1.00 98.12 84 ASN A O 1
ATOM 672 N N . LEU A 1 85 ? 6.649 6.290 -2.219 1.00 96.75 85 LEU A N 1
ATOM 673 C CA . LEU A 1 85 ? 7.327 5.144 -2.831 1.00 96.75 85 LEU A CA 1
ATOM 674 C C . LEU A 1 85 ? 6.543 4.579 -4.026 1.00 96.75 85 LEU A C 1
ATOM 676 O O . LEU A 1 85 ? 7.144 4.225 -5.037 1.00 96.75 85 LEU A O 1
ATOM 680 N N . TYR A 1 86 ? 5.213 4.496 -3.941 1.00 97.50 86 TYR A N 1
ATOM 681 C CA . TYR A 1 86 ? 4.382 4.035 -5.058 1.00 97.50 86 TYR A CA 1
ATOM 682 C C . TYR A 1 86 ? 4.309 5.049 -6.203 1.00 97.50 86 TYR A C 1
ATOM 684 O O . TYR A 1 86 ? 4.281 4.645 -7.364 1.00 97.50 86 TYR A O 1
ATOM 692 N N . ILE A 1 87 ? 4.331 6.351 -5.906 1.00 98.12 87 ILE A N 1
ATOM 693 C CA . ILE A 1 87 ? 4.443 7.410 -6.918 1.00 98.12 87 ILE A CA 1
ATOM 694 C C . ILE A 1 87 ? 5.760 7.271 -7.682 1.00 98.12 87 ILE A C 1
ATOM 696 O O . ILE A 1 87 ? 5.745 7.315 -8.913 1.00 98.12 87 ILE A O 1
ATOM 700 N N . ASP A 1 88 ? 6.872 7.053 -6.983 1.00 97.69 88 ASP A N 1
ATOM 701 C CA . ASP A 1 88 ? 8.182 6.869 -7.610 1.00 97.69 88 ASP A CA 1
ATOM 702 C C . ASP A 1 88 ? 8.213 5.603 -8.472 1.00 97.69 88 ASP A C 1
ATOM 704 O O . ASP A 1 88 ? 8.685 5.645 -9.607 1.00 97.69 88 ASP A O 1
ATOM 708 N N . GLN A 1 89 ? 7.620 4.499 -7.996 1.00 97.50 89 GLN A N 1
ATOM 709 C CA . GLN A 1 89 ? 7.429 3.296 -8.815 1.00 97.50 89 GLN A CA 1
ATOM 710 C C . GLN A 1 89 ? 6.626 3.598 -10.078 1.00 97.50 89 GLN A C 1
ATOM 712 O O . GLN A 1 89 ? 7.073 3.289 -11.180 1.00 97.50 89 GLN A O 1
ATOM 717 N N . ARG A 1 90 ? 5.454 4.230 -9.944 1.00 97.62 90 ARG A N 1
ATOM 718 C CA . ARG A 1 90 ? 4.607 4.572 -11.090 1.00 97.62 90 ARG A CA 1
ATOM 719 C C . ARG A 1 90 ? 5.370 5.426 -12.101 1.00 97.62 90 ARG A C 1
ATOM 721 O O . ARG A 1 90 ? 5.321 5.131 -13.290 1.00 97.62 90 ARG A O 1
ATOM 728 N N . ARG A 1 91 ? 6.094 6.451 -11.634 1.00 97.75 91 ARG A N 1
ATOM 729 C CA . ARG A 1 91 ? 6.915 7.333 -12.478 1.00 97.75 91 ARG A CA 1
ATOM 730 C C . ARG A 1 91 ? 8.010 6.563 -13.203 1.00 97.75 91 ARG A C 1
ATOM 732 O O . ARG A 1 91 ? 8.155 6.762 -14.404 1.00 97.75 91 ARG A O 1
ATOM 739 N N . PHE A 1 92 ? 8.733 5.685 -12.508 1.00 97.00 92 PHE A N 1
ATOM 740 C CA . PHE A 1 92 ? 9.751 4.836 -13.124 1.00 97.00 92 PHE A CA 1
ATOM 741 C C . PHE A 1 92 ? 9.158 4.009 -14.268 1.00 97.00 92 PHE A C 1
ATOM 743 O O . PHE A 1 92 ? 9.654 4.071 -15.386 1.00 97.00 92 PHE A O 1
ATOM 750 N N . TRP A 1 93 ? 8.060 3.290 -14.014 1.00 95.81 93 TRP A N 1
ATOM 751 C CA . TRP A 1 93 ? 7.436 2.431 -15.023 1.00 95.81 93 TRP A CA 1
ATOM 752 C C . TRP A 1 93 ? 6.831 3.220 -16.186 1.00 95.81 93 TRP A C 1
ATOM 754 O O . TRP A 1 93 ? 6.936 2.779 -17.322 1.00 95.81 93 TRP A O 1
ATOM 764 N N . GLN A 1 94 ? 6.268 4.402 -15.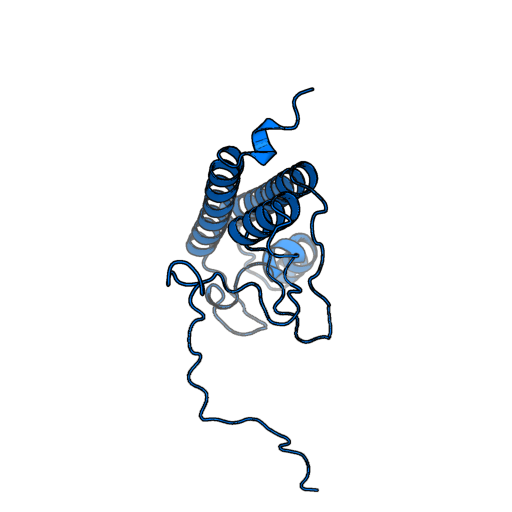934 1.00 96.56 94 GLN A N 1
ATOM 765 C CA . GLN A 1 94 ? 5.679 5.250 -16.972 1.00 96.56 94 GLN A CA 1
ATOM 766 C C . GLN A 1 94 ? 6.704 5.769 -17.993 1.00 96.56 94 GLN A C 1
ATOM 768 O O . GLN A 1 94 ? 6.351 5.967 -19.150 1.00 96.56 94 GLN A O 1
ATOM 773 N N . HIS A 1 95 ? 7.955 5.981 -17.578 1.00 95.00 95 HIS A N 1
ATOM 774 C CA . HIS A 1 95 ? 9.022 6.513 -18.438 1.00 95.00 95 HIS A CA 1
ATOM 775 C C . HIS A 1 95 ? 10.050 5.448 -18.829 1.00 95.00 95 HIS A C 1
ATOM 777 O O . HIS A 1 95 ? 11.132 5.776 -19.311 1.00 95.00 95 HIS A O 1
ATOM 783 N N . ARG A 1 96 ? 9.761 4.171 -18.562 1.00 92.56 96 ARG A N 1
ATOM 784 C CA . ARG A 1 96 ? 10.736 3.110 -18.770 1.00 92.56 96 ARG A CA 1
ATOM 785 C C . ARG A 1 96 ? 10.860 2.751 -20.245 1.00 92.56 96 ARG A C 1
ATOM 787 O O . ARG A 1 96 ? 9.883 2.366 -20.878 1.00 92.56 96 ARG A O 1
ATOM 794 N N . GLU A 1 97 ? 12.097 2.712 -20.715 1.00 88.81 97 GLU A N 1
ATOM 795 C CA . GLU A 1 97 ? 12.479 2.075 -21.972 1.00 88.81 97 GLU A CA 1
ATOM 796 C C . GLU A 1 97 ? 13.208 0.762 -21.663 1.00 88.81 97 GLU A C 1
ATOM 798 O O . GLU A 1 97 ? 14.130 0.728 -20.843 1.00 88.81 97 GLU A O 1
ATOM 803 N N . GLU A 1 98 ? 12.762 -0.352 -22.252 1.00 87.00 98 GLU A N 1
ATOM 804 C CA . GLU A 1 98 ? 13.386 -1.650 -21.988 1.00 87.00 98 GLU A CA 1
ATOM 805 C C . GLU A 1 98 ? 14.701 -1.805 -22.768 1.00 87.00 98 GLU A C 1
ATOM 807 O O . GLU A 1 98 ? 14.708 -1.670 -23.995 1.00 87.00 98 GLU A O 1
ATOM 812 N N . PRO A 1 99 ? 15.813 -2.159 -22.095 1.00 90.19 99 PRO A N 1
ATOM 813 C CA . PRO A 1 99 ? 17.073 -2.398 -22.778 1.00 90.19 99 PRO A CA 1
ATOM 814 C C . PRO A 1 99 ? 17.001 -3.590 -23.735 1.00 90.19 99 PRO A C 1
ATOM 816 O O . PRO A 1 99 ? 16.483 -4.660 -23.397 1.00 90.19 99 PRO A O 1
ATOM 819 N N . THR A 1 100 ? 17.598 -3.445 -24.916 1.00 86.75 100 THR A N 1
ATOM 820 C CA . THR A 1 100 ? 17.491 -4.455 -25.981 1.00 86.75 100 THR A CA 1
ATOM 821 C C . THR A 1 100 ? 18.564 -5.539 -25.860 1.00 86.75 100 THR A C 1
ATOM 823 O O . THR A 1 100 ? 18.263 -6.732 -25.992 1.00 86.75 100 THR A O 1
ATOM 826 N N . ASN A 1 101 ? 19.801 -5.157 -25.525 1.00 91.06 101 ASN A N 1
ATOM 827 C CA . ASN A 1 101 ? 20.946 -6.066 -25.436 1.00 91.06 101 ASN A CA 1
ATOM 828 C C . ASN A 1 101 ? 21.345 -6.411 -23.993 1.00 91.06 101 ASN A C 1
ATOM 830 O O . ASN A 1 101 ? 21.020 -5.711 -23.035 1.00 91.06 101 ASN A O 1
ATOM 834 N N . ASP A 1 102 ? 22.078 -7.512 -23.834 1.00 88.56 102 ASP A N 1
ATOM 835 C CA . ASP A 1 102 ? 22.381 -8.077 -22.515 1.00 88.56 102 ASP A CA 1
ATOM 836 C C . ASP A 1 102 ? 23.296 -7.185 -21.662 1.00 88.56 102 ASP A C 1
ATOM 838 O O . ASP A 1 102 ? 23.141 -7.131 -20.440 1.00 88.56 102 ASP A O 1
ATOM 842 N N . ARG A 1 103 ? 24.200 -6.420 -22.291 1.00 91.56 103 ARG A N 1
ATOM 843 C CA . ARG A 1 103 ? 25.073 -5.470 -21.586 1.00 91.56 103 ARG A CA 1
ATOM 844 C C . ARG A 1 103 ? 24.261 -4.339 -20.960 1.00 91.56 103 ARG A C 1
ATOM 846 O O . ARG A 1 103 ? 24.502 -3.971 -19.811 1.00 91.56 103 ARG A O 1
ATOM 853 N N . GLU A 1 104 ? 23.314 -3.776 -21.702 1.00 92.12 104 GLU A N 1
ATOM 854 C CA . GLU A 1 104 ? 22.434 -2.724 -21.193 1.00 92.12 104 GLU A CA 1
ATOM 855 C C . GLU A 1 104 ? 21.457 -3.261 -20.150 1.00 92.12 104 GLU A C 1
ATOM 857 O O . GLU A 1 104 ? 21.272 -2.610 -19.127 1.00 92.12 104 GLU A O 1
ATOM 862 N N . LYS A 1 105 ? 20.919 -4.476 -20.327 1.00 89.06 105 LYS A N 1
ATOM 863 C CA . LYS A 1 105 ? 20.087 -5.137 -19.304 1.00 89.06 105 LYS A CA 1
ATOM 864 C C . LYS A 1 105 ? 20.827 -5.298 -17.983 1.00 89.06 105 LYS A C 1
ATOM 866 O O . LYS A 1 105 ? 20.247 -5.079 -16.923 1.00 89.06 105 LYS A O 1
ATOM 871 N N . GLN A 1 106 ? 22.108 -5.665 -18.027 1.00 90.81 106 GLN A N 1
ATOM 872 C CA . GLN A 1 106 ? 22.915 -5.775 -16.816 1.00 90.81 106 GLN A CA 1
ATOM 873 C C . GLN A 1 106 ? 23.105 -4.410 -16.140 1.00 90.81 106 GLN A C 1
ATOM 875 O O . GLN A 1 106 ? 22.938 -4.303 -14.924 1.00 90.81 106 GLN A O 1
ATOM 880 N N . LYS A 1 107 ? 23.416 -3.358 -16.909 1.00 93.25 107 LYS A N 1
ATOM 881 C CA . LYS A 1 107 ? 23.528 -1.988 -16.379 1.00 93.25 107 LYS A CA 1
ATOM 882 C C . LYS A 1 107 ? 22.212 -1.504 -15.763 1.00 93.25 107 LYS A C 1
ATOM 884 O O . LYS A 1 107 ? 22.226 -1.011 -14.637 1.00 93.25 107 LYS A O 1
ATOM 889 N N . ASP A 1 108 ? 21.101 -1.697 -16.469 1.00 92.00 108 ASP A N 1
ATOM 890 C CA . ASP A 1 108 ? 19.749 -1.365 -16.010 1.00 92.00 108 ASP A CA 1
ATOM 891 C C . ASP A 1 108 ? 19.415 -2.095 -14.711 1.00 92.00 108 ASP A C 1
ATOM 893 O O . ASP A 1 108 ? 18.980 -1.474 -13.748 1.00 92.00 108 ASP A O 1
ATOM 897 N N . TRP A 1 109 ? 19.710 -3.395 -14.628 1.00 90.19 109 TRP A N 1
ATOM 898 C CA . TRP A 1 109 ? 19.508 -4.154 -13.400 1.00 90.19 109 TRP A CA 1
ATOM 899 C C . TRP A 1 109 ? 20.263 -3.544 -12.219 1.00 90.19 109 TRP A C 1
ATOM 901 O O . TRP A 1 109 ? 19.676 -3.330 -11.161 1.00 90.19 109 TRP A O 1
ATOM 911 N N . HIS A 1 110 ? 21.551 -3.236 -12.376 1.00 92.62 110 HIS A N 1
ATOM 912 C CA . HIS A 1 110 ? 22.339 -2.667 -11.283 1.00 92.62 110 HIS A CA 1
ATOM 913 C C . HIS A 1 110 ? 21.840 -1.286 -10.846 1.00 92.62 110 HIS A C 1
ATOM 915 O O . HIS A 1 110 ? 21.810 -1.024 -9.642 1.00 92.62 110 HIS A O 1
ATOM 921 N N . ALA A 1 111 ? 21.422 -0.444 -11.794 1.00 94.00 111 ALA A N 1
ATOM 922 C CA . ALA A 1 111 ? 20.909 0.894 -11.515 1.00 94.00 111 ALA A CA 1
ATOM 923 C C . ALA A 1 111 ? 19.500 0.869 -10.901 1.00 94.00 111 ALA A C 1
ATOM 925 O O . ALA A 1 111 ? 19.220 1.595 -9.951 1.00 94.00 111 ALA A O 1
ATOM 926 N N . ASN A 1 112 ? 18.624 0.001 -11.409 1.00 94.44 112 ASN A N 1
ATOM 927 C CA . ASN A 1 112 ? 17.183 0.083 -11.181 1.00 94.44 112 ASN A CA 1
ATOM 928 C C . ASN A 1 112 ? 16.607 -1.100 -10.391 1.00 94.44 112 ASN A C 1
ATOM 930 O O . ASN A 1 112 ? 15.388 -1.174 -10.225 1.00 94.44 112 ASN A O 1
ATOM 934 N N . LYS A 1 113 ? 17.440 -2.011 -9.856 1.00 91.75 113 LYS A N 1
ATOM 935 C CA . LYS A 1 113 ? 17.009 -3.222 -9.116 1.00 91.75 113 LYS A CA 1
ATOM 936 C C . LYS A 1 113 ? 15.883 -2.977 -8.108 1.00 91.75 113 LYS A C 1
ATOM 938 O O . LYS A 1 113 ? 15.017 -3.832 -7.945 1.00 91.75 113 LYS A O 1
ATOM 943 N N . GLU A 1 114 ? 15.877 -1.827 -7.436 1.00 91.50 114 GLU A N 1
ATOM 944 C CA . GLU A 1 114 ? 14.871 -1.499 -6.424 1.00 91.50 114 GLU A CA 1
ATOM 945 C C . GLU A 1 114 ? 13.461 -1.341 -6.997 1.00 91.50 114 GLU A C 1
ATOM 947 O O . GLU A 1 114 ? 12.489 -1.630 -6.302 1.00 91.50 114 GLU A O 1
ATOM 952 N N . TYR A 1 115 ? 13.338 -0.924 -8.256 1.00 93.88 115 TYR A N 1
ATOM 953 C CA . TYR A 1 115 ? 12.074 -0.860 -8.987 1.00 93.88 115 TYR A CA 1
ATOM 954 C C . TYR A 1 115 ? 11.726 -2.214 -9.605 1.00 93.88 115 TYR A C 1
ATOM 956 O O . TYR A 1 115 ? 10.603 -2.703 -9.475 1.00 93.88 115 TYR A O 1
ATOM 964 N N . LEU A 1 116 ? 12.721 -2.875 -10.202 1.00 91.56 116 LEU A N 1
ATOM 965 C CA . LEU A 1 116 ? 12.541 -4.146 -10.909 1.00 91.56 116 LEU A CA 1
ATOM 966 C C . LEU A 1 116 ? 12.077 -5.279 -9.992 1.00 91.56 116 LEU A C 1
ATOM 968 O O . LEU A 1 116 ? 11.202 -6.062 -10.359 1.00 91.56 116 LEU A O 1
ATOM 972 N N . CYS A 1 117 ? 12.639 -5.360 -8.787 1.00 89.62 117 CYS A N 1
ATOM 973 C CA . CYS A 1 117 ? 12.315 -6.412 -7.827 1.00 89.62 117 CYS A CA 1
ATOM 974 C C . CYS A 1 117 ? 10.955 -6.226 -7.144 1.00 89.62 117 CYS A C 1
ATOM 976 O O . CYS A 1 117 ? 10.454 -7.181 -6.555 1.00 89.62 117 CYS A O 1
ATOM 978 N N . LYS A 1 118 ? 10.373 -5.020 -7.181 1.00 91.88 118 LYS A N 1
ATOM 979 C CA . LYS A 1 118 ? 9.140 -4.692 -6.446 1.00 91.88 118 LYS A CA 1
ATOM 980 C C . LYS A 1 118 ? 7.864 -4.913 -7.254 1.00 91.88 118 LYS A C 1
ATOM 982 O O . LYS A 1 118 ? 6.779 -4.890 -6.677 1.00 91.88 118 LYS A O 1
ATOM 987 N N . VAL A 1 119 ? 7.968 -5.141 -8.563 1.00 90.62 119 VAL A N 1
ATOM 988 C CA . VAL A 1 119 ? 6.800 -5.497 -9.373 1.00 90.62 119 VAL A CA 1
ATOM 989 C C . VAL A 1 119 ? 6.326 -6.911 -9.032 1.00 90.62 119 VAL A C 1
ATOM 991 O O . VAL A 1 119 ? 7.153 -7.824 -8.976 1.00 90.62 119 VAL A O 1
ATOM 994 N N . PRO A 1 120 ? 5.011 -7.123 -8.851 1.00 90.44 120 PRO A N 1
ATOM 995 C CA . PRO A 1 120 ? 4.458 -8.446 -8.598 1.00 90.44 120 PRO A CA 1
ATOM 996 C C . PRO A 1 120 ? 4.831 -9.471 -9.668 1.00 90.44 120 PRO A C 1
ATOM 998 O O . PRO A 1 120 ? 4.802 -9.179 -10.863 1.00 90.44 120 PRO A O 1
ATOM 1001 N N . SER A 1 121 ? 5.114 -10.703 -9.245 1.00 87.12 121 SER A N 1
ATOM 1002 C CA . SER A 1 121 ? 5.528 -11.790 -10.142 1.00 87.12 121 SER A CA 1
ATOM 1003 C C . SER A 1 121 ? 4.501 -12.106 -11.232 1.00 87.12 121 SER A C 1
ATOM 1005 O O . SER A 1 121 ? 4.901 -12.429 -12.342 1.00 87.12 121 SER A O 1
ATOM 1007 N N . TYR A 1 122 ? 3.200 -11.960 -10.962 1.00 88.12 122 TYR A N 1
ATOM 1008 C CA . TYR A 1 122 ? 2.133 -12.215 -11.942 1.00 88.12 122 TYR A CA 1
ATOM 1009 C C . TYR A 1 122 ? 2.077 -11.184 -13.085 1.00 88.12 122 TYR A C 1
ATOM 1011 O O . TYR A 1 122 ? 1.430 -11.429 -14.100 1.00 88.12 122 TYR A O 1
ATOM 1019 N N . LEU A 1 123 ? 2.744 -10.032 -12.938 1.00 89.88 123 LEU A N 1
ATOM 1020 C CA . LEU A 1 123 ? 2.930 -9.048 -14.014 1.00 89.88 123 LEU A CA 1
ATOM 1021 C C . LEU A 1 123 ? 4.198 -9.312 -14.837 1.00 89.88 123 LEU A C 1
ATOM 1023 O O . LEU A 1 123 ? 4.446 -8.628 -15.833 1.00 89.88 123 LEU A O 1
ATOM 1027 N N . GLN A 1 124 ? 5.008 -10.281 -14.410 1.00 87.56 124 GLN A N 1
ATOM 1028 C CA . GLN A 1 124 ? 6.251 -10.672 -15.056 1.00 87.56 124 GLN A CA 1
ATOM 1029 C C . GLN A 1 124 ? 5.996 -11.910 -15.917 1.00 87.56 124 GLN A C 1
ATOM 1031 O O . GLN A 1 124 ? 5.331 -12.859 -15.508 1.00 87.56 124 GLN A O 1
ATOM 1036 N N . THR A 1 125 ? 6.560 -11.913 -17.116 1.00 84.38 125 THR A N 1
ATOM 1037 C CA . THR A 1 125 ? 6.511 -13.035 -18.057 1.00 84.38 125 THR A CA 1
ATOM 1038 C C . THR A 1 125 ? 7.923 -13.498 -18.394 1.00 84.38 125 THR A C 1
ATOM 1040 O O . THR A 1 125 ? 8.902 -12.796 -18.130 1.00 84.38 125 THR A O 1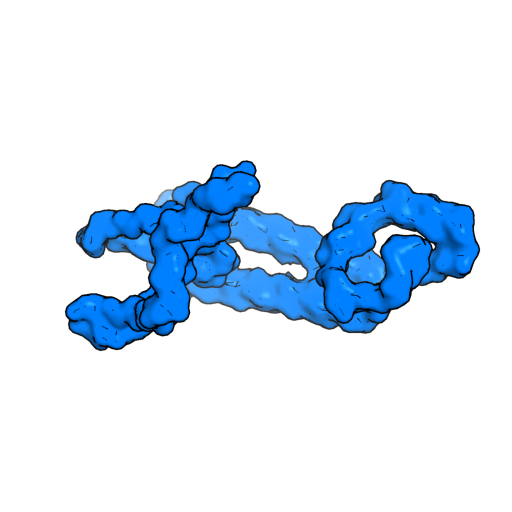
ATOM 1043 N N . GLY A 1 126 ? 8.040 -14.694 -18.970 1.00 83.75 126 GLY A N 1
ATOM 1044 C CA . GLY A 1 126 ? 9.323 -15.273 -19.361 1.00 83.75 126 GLY A CA 1
ATOM 1045 C C . GLY A 1 126 ? 10.049 -16.005 -18.230 1.00 83.75 126 GLY A C 1
ATOM 1046 O O . GLY A 1 126 ? 9.489 -16.333 -17.186 1.00 83.75 126 GLY A O 1
ATOM 1047 N N . THR A 1 127 ? 11.322 -16.322 -18.466 1.00 80.00 127 THR A N 1
ATOM 1048 C CA . THR A 1 127 ? 12.144 -17.081 -17.509 1.00 80.00 127 THR A CA 1
ATOM 1049 C C . THR A 1 127 ? 12.821 -16.153 -16.507 1.00 80.00 127 THR A C 1
ATOM 1051 O O . THR A 1 127 ? 12.947 -14.954 -16.741 1.00 80.00 127 THR A O 1
ATOM 1054 N N . ARG A 1 128 ? 13.380 -16.701 -15.418 1.00 69.75 128 ARG A N 1
ATOM 1055 C CA . ARG A 1 128 ? 14.158 -15.915 -14.439 1.00 69.75 128 ARG A CA 1
ATOM 1056 C C . ARG A 1 128 ? 15.269 -15.066 -15.079 1.00 69.75 128 ARG A C 1
ATOM 1058 O O . ARG A 1 128 ? 15.548 -13.994 -14.558 1.00 69.75 128 ARG A O 1
ATOM 1065 N N . LYS A 1 129 ? 15.878 -15.536 -16.177 1.00 70.94 129 LYS A N 1
ATOM 1066 C CA . LYS A 1 129 ? 16.950 -14.834 -16.911 1.00 70.94 129 LYS A CA 1
ATOM 1067 C C . LYS A 1 129 ? 16.436 -13.888 -18.007 1.00 70.94 129 LYS A C 1
ATOM 1069 O O . LYS A 1 129 ? 17.181 -13.022 -18.441 1.00 70.94 129 LYS A O 1
ATOM 1074 N N . LYS A 1 130 ? 15.194 -14.062 -18.466 1.00 74.94 130 LYS A N 1
ATOM 1075 C CA . LYS A 1 130 ? 14.559 -13.273 -19.533 1.00 74.94 130 LYS A CA 1
ATOM 1076 C C . LYS A 1 130 ? 13.183 -12.797 -19.066 1.00 74.94 130 LYS A C 1
ATOM 1078 O O . LYS A 1 130 ? 12.174 -13.160 -19.667 1.00 74.94 130 LYS A O 1
ATOM 1083 N N . ARG A 1 131 ? 13.144 -12.075 -17.942 1.00 79.88 131 ARG A N 1
ATOM 1084 C CA . ARG A 1 131 ? 11.891 -11.509 -17.433 1.00 79.88 131 ARG A CA 1
ATOM 1085 C C . ARG A 1 131 ? 11.508 -10.299 -18.261 1.00 79.88 131 ARG A C 1
ATOM 1087 O O . ARG A 1 131 ? 12.336 -9.416 -18.457 1.00 79.88 131 ARG A O 1
ATOM 1094 N N . HIS A 1 132 ? 10.255 -10.261 -18.673 1.00 85.19 132 HIS A N 1
ATOM 1095 C CA . HIS A 1 132 ? 9.641 -9.109 -19.313 1.00 85.19 132 HIS A CA 1
ATOM 1096 C C . HIS A 1 132 ? 8.440 -8.664 -18.484 1.00 85.19 132 HIS A C 1
ATOM 1098 O O . HIS A 1 132 ? 7.690 -9.505 -17.976 1.00 85.19 132 HIS A O 1
ATOM 1104 N N . VAL A 1 133 ? 8.268 -7.356 -18.322 1.00 88.88 133 VAL A N 1
ATOM 1105 C CA . VAL A 1 133 ? 7.170 -6.789 -17.540 1.00 88.88 133 VAL A CA 1
ATOM 1106 C C . VAL A 1 133 ? 6.264 -6.015 -18.474 1.00 88.88 133 VAL A C 1
ATOM 1108 O O . VAL A 1 133 ? 6.715 -5.140 -19.201 1.00 88.88 133 VAL A O 1
ATOM 1111 N N . ASN A 1 134 ? 4.963 -6.288 -18.408 1.00 91.50 134 ASN A N 1
ATOM 1112 C CA . ASN A 1 134 ? 4.003 -5.451 -19.111 1.00 91.50 134 ASN A CA 1
ATOM 1113 C C . ASN A 1 134 ? 3.960 -4.063 -18.441 1.00 91.50 134 ASN A C 1
ATOM 1115 O O . ASN A 1 134 ? 3.409 -3.920 -17.347 1.00 91.50 134 ASN A O 1
ATOM 1119 N N . ILE A 1 135 ? 4.562 -3.063 -19.094 1.00 92.38 135 ILE A N 1
ATOM 1120 C CA . ILE A 1 135 ? 4.714 -1.701 -18.560 1.00 92.38 135 ILE A CA 1
ATOM 1121 C C . ILE A 1 135 ? 3.355 -1.087 -18.213 1.00 92.38 135 ILE A C 1
ATOM 1123 O O . ILE A 1 135 ? 3.186 -0.575 -17.108 1.00 92.38 135 ILE A O 1
ATOM 1127 N N . GLN A 1 136 ? 2.372 -1.200 -19.110 1.00 93.19 136 GLN A N 1
ATOM 1128 C CA . GLN A 1 136 ? 1.033 -0.647 -18.906 1.00 93.19 136 GLN A CA 1
ATOM 1129 C C . GLN A 1 136 ? 0.381 -1.219 -17.641 1.00 93.19 136 GLN A C 1
ATOM 1131 O O . GLN A 1 136 ? -0.047 -0.471 -16.763 1.00 93.19 136 GLN A O 1
ATOM 1136 N N . LYS A 1 137 ? 0.404 -2.548 -17.484 1.00 95.31 137 LYS A N 1
ATOM 1137 C CA . LYS A 1 137 ? -0.133 -3.204 -16.283 1.00 95.31 137 LYS A CA 1
ATOM 1138 C C . LYS A 1 137 ? 0.642 -2.844 -15.015 1.00 95.31 137 LYS A C 1
ATOM 1140 O O . LYS A 1 137 ? 0.053 -2.782 -13.940 1.00 95.31 137 LYS A O 1
ATOM 1145 N N . ALA A 1 138 ? 1.952 -2.609 -15.108 1.00 95.06 138 ALA A N 1
ATOM 1146 C CA . ALA A 1 138 ? 2.741 -2.148 -13.967 1.00 95.06 138 ALA A CA 1
ATOM 1147 C C . ALA A 1 138 ? 2.328 -0.730 -13.535 1.00 95.06 138 ALA A C 1
ATOM 1149 O O . ALA A 1 138 ? 2.141 -0.487 -12.343 1.00 95.06 138 ALA A O 1
ATOM 1150 N N . VAL A 1 139 ? 2.131 0.189 -14.487 1.00 96.50 139 VAL A N 1
ATOM 1151 C CA . VAL A 1 139 ? 1.638 1.551 -14.213 1.00 96.50 139 VAL A CA 1
ATOM 1152 C C . VAL A 1 139 ? 0.245 1.512 -13.581 1.00 96.50 139 VAL A C 1
ATOM 1154 O O . VAL A 1 139 ? 0.016 2.182 -12.571 1.00 96.50 139 VAL A O 1
ATOM 1157 N N . GLU A 1 140 ? -0.666 0.701 -14.121 1.00 97.12 140 GLU A N 1
ATOM 1158 C CA . GLU A 1 140 ? -2.011 0.496 -13.567 1.00 97.12 140 GLU A CA 1
ATOM 1159 C C . GLU A 1 140 ? -1.958 -0.050 -12.137 1.00 97.12 140 GLU A C 1
ATOM 1161 O O . GLU A 1 140 ? -2.606 0.495 -11.243 1.00 97.12 140 GLU A O 1
ATOM 1166 N N . TYR A 1 141 ? -1.123 -1.062 -11.887 1.00 96.88 141 TYR A N 1
ATOM 1167 C CA . TYR A 1 141 ? -0.938 -1.642 -10.558 1.00 96.88 141 TYR A CA 1
ATOM 1168 C C . TYR A 1 141 ? -0.479 -0.603 -9.526 1.00 96.88 141 TYR A C 1
ATOM 1170 O O . TYR A 1 141 ? -1.086 -0.473 -8.460 1.00 96.88 141 TYR A O 1
ATOM 1178 N N . TRP A 1 142 ? 0.569 0.168 -9.833 1.00 97.56 142 TRP A N 1
ATOM 1179 C CA . TRP A 1 142 ? 1.067 1.190 -8.908 1.00 97.56 142 TRP A CA 1
ATOM 1180 C C . TRP A 1 142 ? 0.080 2.346 -8.735 1.00 97.56 142 TRP A C 1
ATOM 1182 O O . TRP A 1 142 ? -0.024 2.891 -7.639 1.00 97.56 142 TRP A O 1
ATOM 1192 N N . THR A 1 143 ? -0.690 2.683 -9.772 1.00 98.38 143 THR A N 1
ATOM 1193 C CA . THR A 1 143 ? -1.790 3.654 -9.670 1.00 98.38 143 THR A CA 1
ATOM 1194 C C . THR A 1 143 ? -2.866 3.170 -8.704 1.00 98.38 143 THR A C 1
ATOM 1196 O O . THR A 1 143 ? -3.252 3.921 -7.811 1.00 98.38 143 THR A O 1
ATOM 1199 N N . GLY A 1 144 ? -3.278 1.903 -8.806 1.00 97.88 144 GLY A N 1
ATOM 1200 C CA . GLY A 1 144 ? -4.193 1.284 -7.847 1.00 97.88 144 GLY A CA 1
ATOM 1201 C C . GLY A 1 144 ? -3.663 1.365 -6.415 1.00 97.88 144 GLY A C 1
ATOM 1202 O O . GLY A 1 144 ? -4.367 1.827 -5.527 1.00 97.88 144 GLY A O 1
ATOM 1203 N N . LYS A 1 145 ? -2.379 1.049 -6.197 1.00 97.62 145 LYS A N 1
ATOM 1204 C CA . LYS A 1 145 ? -1.750 1.164 -4.869 1.00 97.62 145 LYS A CA 1
ATOM 1205 C C . LYS A 1 145 ? -1.723 2.584 -4.309 1.00 97.62 145 LYS A C 1
ATOM 1207 O O . LYS A 1 145 ? -1.830 2.748 -3.098 1.00 97.62 145 LYS A O 1
ATOM 1212 N N . ILE A 1 146 ? -1.566 3.603 -5.151 1.00 98.31 146 ILE A N 1
ATOM 1213 C CA . ILE A 1 146 ? -1.648 5.006 -4.720 1.00 98.31 146 ILE A CA 1
ATOM 1214 C C . ILE A 1 146 ? -3.076 5.327 -4.271 1.00 98.31 146 ILE A C 1
ATOM 1216 O O . ILE A 1 146 ? -3.255 5.866 -3.181 1.00 98.31 146 ILE A O 1
ATOM 1220 N N . ASN A 1 147 ? -4.071 4.932 -5.068 1.00 98.12 147 ASN A N 1
ATOM 1221 C CA . ASN A 1 147 ? -5.484 5.154 -4.761 1.00 98.12 147 ASN A CA 1
ATOM 1222 C C . ASN A 1 147 ? -5.912 4.424 -3.478 1.00 98.12 147 ASN A C 1
ATOM 1224 O O . ASN A 1 147 ? -6.622 5.005 -2.663 1.00 98.12 147 ASN A O 1
ATOM 1228 N N . ASP A 1 148 ? -5.426 3.198 -3.253 1.00 96.69 148 ASP A N 1
ATOM 1229 C CA . ASP A 1 148 ? -5.665 2.447 -2.014 1.00 96.69 148 ASP A CA 1
ATOM 1230 C C . ASP A 1 148 ? -5.181 3.231 -0.784 1.00 96.69 148 ASP A C 1
ATOM 1232 O O . ASP A 1 148 ? -5.852 3.271 0.245 1.00 96.69 148 ASP A O 1
ATOM 1236 N N . ILE A 1 149 ? -3.997 3.850 -0.865 1.00 96.81 149 ILE A N 1
ATOM 1237 C CA . ILE A 1 149 ? -3.453 4.648 0.240 1.00 96.81 149 ILE A CA 1
ATOM 1238 C C . ILE A 1 149 ? -4.249 5.942 0.429 1.00 96.81 149 ILE A C 1
ATOM 1240 O O . ILE A 1 149 ? -4.476 6.342 1.569 1.00 96.81 149 ILE A O 1
ATOM 1244 N N . ASP A 1 150 ? -4.697 6.574 -0.655 1.00 97.25 150 ASP A N 1
ATOM 1245 C CA . ASP A 1 150 ? -5.542 7.766 -0.572 1.00 97.25 150 ASP A CA 1
ATOM 1246 C C . ASP A 1 150 ? -6.891 7.473 0.084 1.00 97.25 150 ASP A C 1
ATOM 1248 O O . ASP A 1 150 ? -7.279 8.193 1.003 1.00 97.25 150 ASP A O 1
ATOM 1252 N N . ALA A 1 151 ? -7.540 6.368 -0.285 1.00 95.94 151 ALA A N 1
ATOM 1253 C CA . ALA A 1 151 ? -8.773 5.921 0.356 1.00 95.94 151 ALA A CA 1
ATOM 1254 C C . ALA A 1 151 ? -8.572 5.662 1.860 1.00 95.94 151 ALA A C 1
ATOM 1256 O O . ALA A 1 151 ? -9.373 6.110 2.679 1.00 95.94 151 ALA A O 1
ATOM 1257 N N . LYS A 1 152 ? -7.462 5.014 2.243 1.00 94.31 152 LYS A N 1
ATOM 1258 C CA . LYS A 1 152 ? -7.112 4.781 3.656 1.00 94.31 152 LYS A CA 1
ATOM 1259 C C . LYS A 1 152 ? -6.904 6.078 4.429 1.00 94.31 152 LYS A C 1
ATOM 1261 O O . LYS A 1 152 ? -7.368 6.198 5.557 1.00 94.31 152 LYS A O 1
ATOM 1266 N N . LEU A 1 153 ? -6.199 7.047 3.846 1.00 94.00 153 LEU A N 1
ATOM 1267 C CA . LEU A 1 153 ? -5.980 8.352 4.473 1.00 94.00 153 LEU A CA 1
ATOM 1268 C C . LEU A 1 153 ? -7.296 9.123 4.641 1.00 94.00 153 LEU A C 1
ATOM 1270 O O . LEU A 1 153 ? -7.512 9.741 5.684 1.00 94.00 153 LEU A O 1
ATOM 1274 N N . GLU A 1 154 ? -8.183 9.060 3.647 1.00 93.56 154 GLU A N 1
ATOM 1275 C CA . GLU A 1 154 ? -9.516 9.655 3.727 1.00 93.56 154 GLU A CA 1
ATOM 1276 C C . GLU A 1 154 ? -10.361 8.996 4.825 1.00 93.56 154 GLU A C 1
ATOM 1278 O O . GLU A 1 154 ? -10.987 9.688 5.627 1.00 93.56 154 GLU A O 1
ATOM 1283 N N . GLU A 1 155 ? -10.358 7.666 4.907 1.00 91.19 155 GLU A N 1
ATOM 1284 C CA . GLU A 1 155 ? -11.079 6.929 5.943 1.00 91.19 155 GLU A CA 1
ATOM 1285 C C . GLU A 1 155 ? -10.541 7.240 7.347 1.00 91.19 155 GLU A C 1
ATOM 1287 O O . GLU A 1 155 ? -11.315 7.547 8.254 1.00 91.19 155 GLU A O 1
ATOM 1292 N N . LEU A 1 156 ? -9.217 7.271 7.517 1.00 90.06 156 LEU A N 1
ATOM 1293 C CA . LEU A 1 156 ? -8.576 7.637 8.782 1.00 90.06 156 LEU A CA 1
ATOM 1294 C C . LEU A 1 156 ? -8.929 9.056 9.240 1.00 90.06 156 LEU A C 1
ATOM 1296 O O . LEU A 1 156 ? -9.125 9.274 10.433 1.00 90.06 156 LEU A O 1
ATOM 1300 N N . SER A 1 157 ? -9.074 10.007 8.312 1.00 87.44 157 SER A N 1
ATOM 1301 C CA . SER A 1 157 ? -9.467 11.386 8.641 1.00 87.44 157 SER A CA 1
ATOM 1302 C C . SER A 1 157 ? -10.871 11.503 9.252 1.00 87.44 157 SER A C 1
ATOM 1304 O O . SER A 1 157 ? -11.178 12.489 9.922 1.00 87.44 157 SER A O 1
ATOM 1306 N N . LYS A 1 158 ? -11.722 10.488 9.053 1.00 85.94 158 LYS A N 1
ATOM 1307 C CA . LYS A 1 158 ? -13.078 10.415 9.617 1.00 85.94 158 LYS A CA 1
ATOM 1308 C C . LYS A 1 158 ? -13.073 9.839 11.043 1.00 85.94 158 LYS A C 1
ATOM 1310 O O . LYS A 1 158 ? -14.092 9.920 11.729 1.00 85.94 158 LYS A O 1
ATOM 1315 N N . SER A 1 159 ? -11.946 9.276 11.493 1.00 75.06 159 SER A N 1
ATOM 1316 C CA . SER A 1 159 ? -11.783 8.633 12.802 1.00 75.06 159 SER A CA 1
ATOM 1317 C C . SER A 1 159 ? -11.685 9.671 13.943 1.00 75.06 159 SER A C 1
ATOM 1319 O O . SER A 1 159 ? -10.987 10.676 13.781 1.00 75.06 159 SER A O 1
ATOM 1321 N N . PRO A 1 160 ? -12.353 9.469 15.099 1.00 66.38 160 PRO A N 1
ATOM 1322 C CA . PRO A 1 160 ? -12.366 10.415 16.224 1.00 66.38 160 PRO A CA 1
ATOM 1323 C C . PRO A 1 160 ? -10.979 10.810 16.763 1.00 66.38 160 PRO A C 1
ATOM 1325 O O . PRO A 1 160 ? -10.762 11.985 17.062 1.00 66.38 160 PRO A O 1
ATOM 1328 N N . ILE A 1 161 ? -10.013 9.886 16.819 1.00 62.47 161 ILE A N 1
ATOM 1329 C CA . ILE A 1 161 ? -8.614 10.176 17.191 1.00 62.47 161 ILE A CA 1
ATOM 1330 C C . ILE A 1 161 ? -7.950 11.162 16.219 1.00 62.47 161 ILE A C 1
ATOM 1332 O O . ILE A 1 161 ? -7.114 11.954 16.648 1.00 62.47 161 ILE A O 1
ATOM 1336 N N . GLY A 1 162 ? -8.361 11.202 14.947 1.00 52.53 162 GLY A N 1
ATOM 1337 C CA . GLY A 1 162 ? -7.867 12.179 13.970 1.00 52.53 162 GLY A CA 1
ATOM 1338 C C . GLY A 1 162 ? -8.227 13.635 14.301 1.00 52.53 162 GLY A C 1
ATOM 1339 O O . GLY A 1 162 ? -7.645 14.548 13.721 1.00 52.53 162 GLY A O 1
ATOM 1340 N N . LYS A 1 163 ? -9.154 13.866 15.246 1.00 49.88 163 LYS A N 1
ATOM 1341 C CA . LYS A 1 163 ? -9.534 15.200 15.745 1.00 49.88 163 LYS A CA 1
ATOM 1342 C C . LYS A 1 163 ? -8.858 15.588 17.064 1.00 49.88 163 LYS A C 1
ATOM 1344 O O . LYS A 1 163 ? -8.952 16.745 17.457 1.00 49.88 163 LYS A O 1
ATOM 1349 N N . LEU A 1 164 ? -8.189 14.656 17.745 1.00 46.97 164 LEU A N 1
ATOM 1350 C CA . LEU A 1 164 ? -7.601 14.877 19.075 1.00 46.97 164 LEU A CA 1
ATOM 1351 C C . LEU A 1 164 ? -6.170 15.449 19.042 1.00 46.97 164 LEU A C 1
ATOM 1353 O O . LEU A 1 164 ? -5.586 15.656 20.100 1.00 46.97 164 LEU A O 1
ATOM 1357 N N . SER A 1 165 ? -5.623 15.752 17.859 1.00 43.09 165 SER A N 1
ATOM 1358 C CA . SER A 1 165 ? -4.287 16.355 17.685 1.00 43.09 165 SER A CA 1
ATOM 1359 C C . SER A 1 165 ? -4.274 17.891 17.656 1.00 43.09 165 SER A C 1
ATOM 1361 O O . SER A 1 165 ? -3.265 18.478 17.278 1.00 43.09 165 SER A O 1
ATOM 1363 N N . ILE A 1 166 ? -5.378 18.563 17.995 1.00 36.50 166 ILE A N 1
ATOM 1364 C CA . ILE A 1 166 ? -5.431 20.031 18.061 1.00 36.50 166 ILE A CA 1
ATOM 1365 C C . ILE A 1 166 ? -5.798 20.444 19.486 1.00 36.50 166 ILE A C 1
ATOM 1367 O O . ILE A 1 166 ? -6.948 20.773 19.775 1.00 36.50 166 ILE A O 1
ATOM 1371 N N . LEU A 1 167 ? -4.806 20.393 20.371 1.00 36.09 167 LEU A N 1
ATOM 1372 C CA . LEU A 1 167 ? -4.693 21.281 21.526 1.00 36.09 167 LEU A CA 1
ATOM 1373 C C . LEU A 1 167 ? -3.265 21.819 21.561 1.00 36.09 167 LEU A C 1
ATOM 1375 O O . LEU A 1 167 ? -2.336 20.987 21.461 1.00 36.09 167 LEU A O 1
#

Sequence (167 aa):
MRDVERGVNKNREDVKAKCPECGSMMADMGLDFESPKKNDLKSWEYVRNLYISGITFHSCGCTGPGYIPRDYEALVTYLKRMKNLYIDQRRFWQHREEPTNDREKQKDWHANKEYLCKVPSYLQTGTRKKRHVNIQKAVEYWTGKINDIDAKLEELSKSPIGKLSIL

Organism: NCBI:txid2803949

pLDDT: mean 83.89, std 15.98, range [36.09, 98.38]

Radius of gyration: 21.44 Å; chains: 1; bounding box: 49×63×54 Å